Protein AF-A0A8J2S2R1-F1 (afdb_monomer_lite)

Structure (mmCIF, N/CA/C/O backbone):
data_AF-A0A8J2S2R1-F1
#
_entry.id   AF-A0A8J2S2R1-F1
#
loop_
_atom_site.group_PDB
_atom_site.id
_atom_site.type_symbol
_atom_site.label_atom_id
_atom_site.label_alt_id
_atom_site.label_comp_id
_atom_site.label_asym_id
_atom_site.label_entity_id
_atom_site.label_seq_id
_atom_site.pdbx_PDB_ins_code
_atom_site.Cartn_x
_atom_site.Cartn_y
_atom_site.Cartn_z
_atom_site.occupancy
_atom_site.B_iso_or_equiv
_atom_site.auth_seq_id
_atom_site.auth_comp_id
_atom_site.auth_asym_id
_atom_site.auth_atom_id
_atom_site.pdbx_PDB_model_num
ATOM 1 N N . MET A 1 1 ? 29.108 36.110 -24.920 1.00 48.09 1 MET A N 1
ATOM 2 C CA . MET A 1 1 ? 28.141 35.155 -25.509 1.00 48.09 1 MET A CA 1
ATOM 3 C C . MET A 1 1 ? 28.776 33.773 -25.463 1.00 48.09 1 MET A C 1
ATOM 5 O O . MET A 1 1 ? 29.664 33.495 -26.260 1.00 48.09 1 MET A O 1
ATOM 9 N N . ALA A 1 2 ? 28.444 32.964 -24.455 1.00 47.41 2 ALA A N 1
ATOM 10 C CA . ALA A 1 2 ? 29.026 31.633 -24.304 1.00 47.41 2 ALA A CA 1
ATOM 11 C C . ALA A 1 2 ? 28.501 30.730 -25.430 1.00 47.41 2 ALA A C 1
ATOM 13 O O . ALA A 1 2 ? 27.293 30.541 -25.559 1.00 47.41 2 ALA A O 1
ATOM 14 N N . LYS A 1 3 ? 29.399 30.223 -26.283 1.00 55.22 3 LYS A N 1
ATOM 15 C CA . LYS A 1 3 ? 29.052 29.244 -27.316 1.00 55.22 3 LYS A CA 1
ATOM 16 C C . LYS A 1 3 ? 28.725 27.942 -26.601 1.00 55.22 3 LYS A C 1
ATOM 18 O O . LYS A 1 3 ? 29.626 27.239 -26.158 1.00 55.22 3 LYS A O 1
ATOM 23 N N . MET A 1 4 ? 27.436 27.665 -26.454 1.00 54.06 4 MET A N 1
ATOM 24 C CA . MET A 1 4 ? 26.944 26.373 -26.002 1.00 54.06 4 MET A CA 1
ATOM 25 C C . MET A 1 4 ? 27.275 25.368 -27.105 1.00 54.06 4 MET A C 1
ATOM 27 O O . MET A 1 4 ? 26.576 25.262 -28.110 1.00 54.06 4 MET A O 1
ATOM 31 N N . THR A 1 5 ? 28.448 24.752 -26.998 1.00 58.25 5 THR A N 1
ATOM 32 C CA . THR A 1 5 ? 28.948 23.816 -27.996 1.00 58.25 5 THR A CA 1
ATOM 33 C C . THR A 1 5 ? 28.090 22.556 -27.954 1.00 58.25 5 THR A C 1
ATOM 35 O O . THR A 1 5 ? 27.632 22.131 -26.897 1.00 58.25 5 THR A O 1
ATOM 38 N N . SER A 1 6 ? 27.852 21.960 -29.123 1.00 63.53 6 SER A N 1
ATOM 39 C CA . SER A 1 6 ? 27.015 20.763 -29.313 1.00 63.53 6 SER A CA 1
ATOM 40 C C . SER A 1 6 ? 27.346 19.624 -28.325 1.00 63.53 6 SER A C 1
ATOM 42 O O . SER A 1 6 ? 26.462 18.913 -27.858 1.00 63.53 6 SER A O 1
ATOM 44 N N . VAL A 1 7 ? 28.608 19.533 -27.892 1.00 64.38 7 VAL A N 1
ATOM 45 C CA . VAL A 1 7 ? 29.092 18.605 -26.856 1.00 64.38 7 VAL A CA 1
ATOM 46 C C . VAL A 1 7 ? 28.368 18.786 -25.513 1.00 64.38 7 VAL A C 1
ATOM 48 O O . VAL A 1 7 ? 27.998 17.799 -24.883 1.00 64.38 7 VAL A O 1
ATOM 51 N N . SER A 1 8 ? 28.101 20.024 -25.087 1.00 72.12 8 SER A N 1
ATOM 52 C CA . SER A 1 8 ? 27.349 20.304 -23.858 1.00 72.12 8 SER A CA 1
ATOM 53 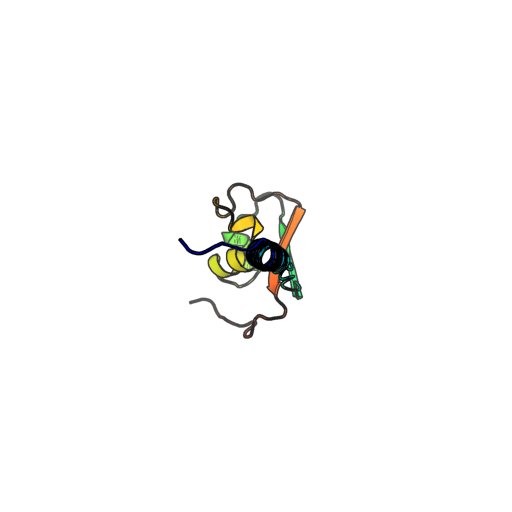C C . SER A 1 8 ? 25.899 19.823 -23.954 1.00 72.12 8 SER A C 1
ATOM 55 O O . SER A 1 8 ? 25.370 19.311 -22.974 1.00 72.12 8 SER A O 1
ATOM 57 N N . LEU A 1 9 ? 25.274 19.914 -25.132 1.00 64.75 9 LEU A N 1
ATOM 58 C CA . LEU A 1 9 ? 23.917 19.406 -25.366 1.00 64.75 9 LEU A CA 1
ATOM 59 C C . LEU A 1 9 ? 23.866 17.877 -25.301 1.00 64.75 9 LEU A C 1
ATOM 61 O O . LEU A 1 9 ? 22.976 17.339 -24.654 1.00 64.75 9 LEU A O 1
ATOM 65 N N . PHE A 1 10 ? 24.838 17.170 -25.883 1.00 77.50 10 PHE A N 1
ATOM 66 C CA . PHE A 1 10 ? 24.897 15.706 -25.788 1.00 77.50 10 PHE A CA 1
ATOM 67 C C . PHE A 1 10 ? 25.113 15.212 -24.356 1.00 77.50 10 PHE A C 1
ATOM 69 O O . PHE A 1 10 ? 24.487 14.232 -23.956 1.00 77.50 10 PHE A O 1
ATOM 76 N N . LEU A 1 11 ? 25.946 15.897 -23.565 1.00 73.94 11 LEU A N 1
ATOM 77 C CA . LEU A 1 11 ? 26.151 15.561 -22.153 1.00 73.94 11 LEU A CA 1
ATOM 78 C C . LEU A 1 11 ? 24.886 15.815 -21.324 1.00 73.94 11 LEU A C 1
ATOM 80 O O . LEU A 1 11 ? 24.500 14.963 -20.531 1.00 73.94 11 LEU A O 1
ATOM 84 N N . ILE A 1 12 ? 24.197 16.936 -21.549 1.00 81.31 12 ILE A N 1
ATOM 85 C CA . ILE A 1 12 ? 22.943 17.269 -20.856 1.00 81.31 12 ILE A CA 1
ATOM 86 C C . ILE A 1 12 ? 21.823 16.296 -21.242 1.00 81.31 12 ILE A C 1
ATOM 88 O O . ILE A 1 12 ? 21.131 15.794 -20.362 1.00 81.31 12 ILE A O 1
ATOM 92 N N . VAL A 1 13 ? 21.670 15.976 -22.531 1.00 76.75 13 VAL A N 1
ATOM 93 C CA . VAL A 1 13 ? 20.681 14.998 -23.016 1.00 76.75 13 VAL A CA 1
ATOM 94 C C . VAL A 1 13 ? 20.979 13.608 -22.457 1.00 76.75 13 VAL A C 1
ATOM 96 O O . VAL A 1 13 ? 20.066 12.935 -21.993 1.00 76.75 13 VAL A O 1
ATOM 99 N N . SER A 1 14 ? 22.250 13.203 -22.408 1.00 78.75 14 SER A N 1
ATOM 100 C CA . SER A 1 14 ? 22.650 11.927 -21.804 1.00 78.75 14 SER A CA 1
ATOM 101 C C . SER A 1 14 ? 22.353 11.887 -20.304 1.00 78.75 14 SER A C 1
ATOM 103 O O . SER A 1 14 ? 21.835 10.888 -19.823 1.00 78.75 14 SER A O 1
ATOM 105 N N . LEU A 1 15 ? 22.593 12.973 -19.562 1.00 71.00 15 LEU A N 1
ATOM 106 C CA . LEU A 1 15 ? 22.244 13.076 -18.139 1.00 71.00 15 LEU A CA 1
ATOM 107 C C . LEU A 1 15 ? 20.730 13.023 -17.908 1.00 71.00 15 LEU A C 1
ATOM 109 O O . LEU A 1 15 ? 20.275 12.347 -16.991 1.00 71.00 15 LEU A O 1
ATOM 113 N N . PHE A 1 16 ? 19.945 13.684 -18.758 1.00 73.06 16 PHE A N 1
ATOM 114 C C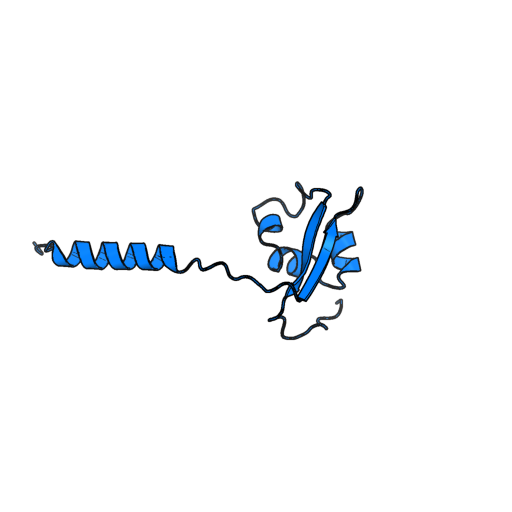A . PHE A 1 16 ? 18.486 13.657 -18.680 1.00 73.06 16 PHE A CA 1
ATOM 115 C C . PHE A 1 16 ? 17.934 12.260 -18.986 1.00 73.06 16 PHE A C 1
ATOM 117 O O . PHE A 1 16 ? 17.067 11.766 -18.271 1.00 73.06 16 PHE A O 1
ATOM 124 N N . VAL A 1 17 ? 18.471 11.580 -20.002 1.00 72.19 17 VAL A N 1
ATOM 125 C CA . VAL A 1 17 ? 18.120 10.187 -20.317 1.00 72.19 17 VAL A CA 1
ATOM 126 C C . VAL A 1 17 ? 18.516 9.261 -19.163 1.00 72.19 17 VAL A C 1
ATOM 128 O O . VAL A 1 17 ? 17.714 8.423 -18.766 1.00 72.19 17 VAL A O 1
ATOM 131 N N . LEU A 1 18 ? 19.683 9.458 -18.544 1.00 64.94 18 LEU A N 1
ATOM 132 C CA . LEU A 1 18 ? 20.112 8.687 -17.370 1.00 64.94 18 LEU A CA 1
ATOM 133 C C . LEU A 1 18 ? 19.192 8.898 -16.155 1.00 64.94 18 LEU A C 1
ATOM 135 O O . LEU A 1 18 ? 18.904 7.931 -15.458 1.00 64.94 18 LEU A O 1
ATOM 139 N N . MET A 1 19 ? 18.667 10.111 -15.941 1.00 65.88 19 MET A N 1
ATOM 140 C CA . MET A 1 19 ? 17.672 10.386 -14.890 1.00 65.88 19 MET A CA 1
ATOM 141 C C . MET A 1 19 ? 16.323 9.690 -15.143 1.00 65.88 19 MET A C 1
ATOM 143 O O . MET A 1 19 ? 15.649 9.320 -14.188 1.00 65.88 19 MET A O 1
ATOM 147 N N . ASN A 1 20 ? 15.942 9.462 -16.406 1.00 59.03 20 ASN A N 1
ATOM 148 C CA . ASN A 1 20 ? 14.743 8.688 -16.765 1.00 59.03 20 ASN A CA 1
ATOM 149 C C . ASN A 1 20 ? 14.959 7.165 -16.646 1.00 59.03 20 ASN A C 1
ATOM 151 O O . ASN A 1 20 ? 13.999 6.413 -16.509 1.00 59.03 20 ASN A O 1
ATOM 155 N N . PHE A 1 21 ? 16.209 6.694 -16.700 1.00 61.47 21 PHE A N 1
ATOM 156 C CA . PHE A 1 21 ? 16.549 5.271 -16.578 1.00 61.47 21 PHE A CA 1
ATOM 157 C C . PHE A 1 21 ? 16.711 4.797 -15.126 1.00 61.47 21 PHE A C 1
ATOM 159 O O . PHE A 1 21 ? 16.760 3.589 -14.889 1.00 61.47 21 PHE A O 1
ATOM 166 N N . THR A 1 22 ? 16.779 5.707 -14.146 1.00 56.81 22 THR A N 1
ATOM 167 C CA . THR A 1 22 ? 16.868 5.348 -12.720 1.00 56.81 22 THR A CA 1
ATOM 168 C C . THR A 1 22 ? 15.527 5.101 -12.040 1.00 56.81 22 THR A C 1
ATOM 170 O O . THR A 1 22 ? 15.528 4.754 -10.862 1.00 56.81 22 THR A O 1
ATOM 173 N N . ASP A 1 23 ? 14.399 5.156 -12.751 1.00 56.44 23 ASP A N 1
ATOM 174 C CA . ASP A 1 23 ? 13.157 4.538 -12.269 1.00 56.44 23 ASP A CA 1
ATOM 175 C C . ASP A 1 23 ? 13.190 3.025 -12.525 1.00 56.44 23 ASP A C 1
ATOM 177 O O . ASP A 1 23 ? 12.314 2.410 -13.138 1.00 56.44 23 ASP A O 1
ATOM 181 N N . LEU A 1 24 ? 14.254 2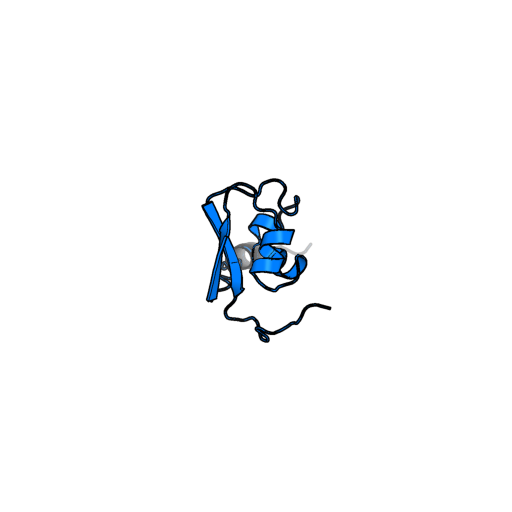.397 -12.018 1.00 52.31 24 LEU A N 1
ATOM 182 C CA . LEU A 1 24 ? 14.288 0.969 -11.796 1.00 52.31 24 LEU A CA 1
ATOM 183 C C . LEU A 1 24 ? 13.274 0.715 -10.702 1.00 52.31 24 LEU A C 1
ATOM 185 O O . LEU A 1 24 ? 13.558 0.941 -9.527 1.00 52.31 24 LEU A O 1
ATOM 189 N N . ALA A 1 25 ? 12.085 0.295 -11.133 1.00 55.69 25 ALA A N 1
ATOM 190 C CA . ALA A 1 25 ? 11.070 -0.362 -10.339 1.00 55.69 25 ALA A CA 1
ATOM 191 C C . ALA A 1 25 ? 11.702 -0.922 -9.068 1.00 55.69 25 ALA A C 1
ATOM 193 O O . ALA A 1 25 ? 12.353 -1.972 -9.088 1.00 55.69 25 ALA A O 1
ATOM 194 N N . TYR A 1 26 ? 11.538 -0.193 -7.963 1.00 58.56 26 TYR A N 1
ATOM 195 C CA . TYR A 1 26 ? 11.833 -0.740 -6.663 1.00 58.56 26 TYR A CA 1
ATOM 196 C C . TYR A 1 26 ? 10.785 -1.840 -6.501 1.00 58.56 26 TYR A C 1
ATOM 198 O O . TYR A 1 26 ? 9.677 -1.622 -6.008 1.00 58.56 26 TYR A O 1
ATOM 206 N N . SER A 1 27 ? 11.116 -3.045 -6.967 1.00 54.09 27 SER A N 1
ATOM 207 C CA . SER A 1 27 ? 10.384 -4.248 -6.641 1.00 54.09 27 SER A CA 1
ATOM 208 C C . SER A 1 27 ? 10.657 -4.453 -5.159 1.00 54.09 27 SER A C 1
ATOM 210 O O . SER A 1 27 ? 11.653 -5.062 -4.758 1.00 54.09 27 SER A O 1
ATOM 212 N N . GLN A 1 28 ? 9.812 -3.856 -4.322 1.00 65.19 28 GLN A N 1
ATOM 213 C CA . GLN A 1 28 ? 9.716 -4.197 -2.916 1.00 65.19 28 GLN A CA 1
ATOM 214 C C . GLN A 1 28 ? 9.275 -5.652 -2.944 1.00 65.19 28 GLN A C 1
ATOM 216 O O . GLN A 1 28 ? 8.085 -5.925 -3.081 1.00 65.19 28 GLN A O 1
ATOM 221 N N . ARG A 1 29 ? 10.235 -6.590 -2.965 1.00 76.56 29 ARG A N 1
ATOM 222 C CA . ARG A 1 29 ? 9.931 -8.012 -3.106 1.00 76.56 29 ARG A CA 1
ATOM 223 C C . ARG A 1 29 ? 8.927 -8.349 -2.030 1.00 76.56 29 ARG A C 1
ATOM 225 O O . ARG A 1 29 ? 9.224 -8.219 -0.841 1.00 76.56 29 ARG A O 1
ATOM 232 N N . CYS A 1 30 ? 7.716 -8.674 -2.460 1.00 87.44 30 CYS A N 1
ATOM 233 C CA . CYS A 1 30 ? 6.646 -8.860 -1.519 1.00 87.44 30 CYS A CA 1
ATOM 234 C C . CYS A 1 30 ? 6.864 -10.189 -0.812 1.00 87.44 30 CYS A C 1
ATOM 236 O O . CYS A 1 30 ? 6.698 -11.249 -1.408 1.00 87.44 30 CYS A O 1
ATOM 238 N N . ARG A 1 31 ? 7.275 -10.127 0.453 1.00 87.44 31 ARG A N 1
ATOM 239 C CA . ARG A 1 31 ? 7.511 -11.309 1.282 1.00 87.44 31 ARG A CA 1
ATOM 240 C C . ARG A 1 31 ? 6.193 -11.966 1.668 1.00 87.44 31 ARG A C 1
ATOM 242 O O . ARG A 1 31 ? 6.112 -13.185 1.747 1.00 87.44 31 ARG A O 1
ATOM 249 N N . ARG A 1 32 ? 5.167 -11.153 1.926 1.00 89.94 32 ARG A N 1
ATOM 250 C CA . ARG A 1 32 ? 3.812 -11.616 2.230 1.00 89.94 32 ARG A CA 1
ATOM 251 C C . ARG A 1 32 ? 2.793 -10.647 1.662 1.00 89.94 32 ARG A C 1
ATOM 253 O O . ARG A 1 32 ? 2.850 -9.459 1.979 1.00 89.94 32 ARG A O 1
ATOM 260 N N . GLY A 1 33 ? 1.848 -11.166 0.890 1.00 91.69 33 GLY A N 1
ATOM 261 C CA . GLY A 1 33 ? 0.738 -10.394 0.350 1.00 91.69 33 GLY A CA 1
ATOM 262 C C . GLY A 1 33 ? -0.629 -10.944 0.733 1.00 91.69 33 GLY A C 1
ATOM 263 O O . GLY A 1 33 ? -0.747 -11.907 1.494 1.00 91.69 33 GLY A O 1
ATOM 264 N N . TYR A 1 34 ? -1.653 -10.278 0.218 1.00 93.88 34 TYR A N 1
ATOM 265 C CA . TYR A 1 34 ? -3.063 -10.544 0.447 1.00 93.88 34 TYR A CA 1
ATOM 266 C C . TYR A 1 34 ? -3.842 -10.293 -0.848 1.00 93.88 34 TYR A C 1
ATOM 268 O O . TYR A 1 34 ? -3.682 -9.240 -1.466 1.00 93.88 34 TYR A O 1
ATOM 276 N N . TYR A 1 35 ? -4.684 -11.248 -1.244 1.00 94.88 35 TYR A N 1
ATOM 277 C CA . TYR A 1 35 ? -5.617 -11.063 -2.354 1.00 94.88 35 TYR A CA 1
ATOM 278 C C . TYR A 1 35 ? -6.878 -10.360 -1.869 1.00 94.88 35 TYR A C 1
ATOM 280 O O . TYR A 1 35 ? -7.512 -10.814 -0.918 1.00 94.88 35 TYR A O 1
ATOM 288 N N . VAL A 1 36 ? -7.246 -9.276 -2.544 1.00 94.31 36 VAL A N 1
ATOM 289 C CA . VAL A 1 36 ? -8.478 -8.533 -2.269 1.00 94.31 36 VAL A CA 1
ATOM 290 C C . VAL A 1 36 ? -9.691 -9.402 -2.598 1.00 94.31 36 VAL A C 1
ATOM 292 O O . VAL A 1 36 ? -9.842 -9.857 -3.733 1.00 94.31 36 VAL A O 1
ATOM 295 N N . ASN A 1 37 ? -10.578 -9.585 -1.625 1.00 95.44 37 ASN A N 1
ATOM 296 C CA . ASN A 1 37 ? -11.845 -10.295 -1.768 1.00 95.44 37 ASN A CA 1
ATOM 297 C C . ASN A 1 37 ? -13.018 -9.312 -1.902 1.00 95.44 37 ASN A C 1
ATOM 299 O O . ASN A 1 37 ? -12.899 -8.138 -1.532 1.00 95.44 37 ASN A O 1
ATOM 303 N N . PRO A 1 38 ? -14.178 -9.771 -2.406 1.00 94.62 38 PRO A N 1
ATOM 304 C CA . PRO A 1 38 ? -15.395 -8.969 -2.389 1.00 94.62 38 PRO A CA 1
ATOM 305 C C . PRO A 1 38 ? -15.717 -8.463 -0.976 1.00 94.62 38 PRO A C 1
ATOM 307 O O . PRO A 1 38 ? -15.710 -9.232 -0.017 1.00 94.62 38 PRO A O 1
ATOM 310 N N . GLY A 1 39 ? -15.995 -7.163 -0.855 1.00 91.75 39 GLY A N 1
ATOM 311 C CA . GLY A 1 39 ? -16.317 -6.514 0.420 1.00 91.75 39 GLY A CA 1
ATOM 312 C C . GLY A 1 39 ? -15.112 -6.094 1.268 1.00 91.75 39 GLY A C 1
ATOM 313 O O . GLY A 1 39 ? -15.304 -5.483 2.319 1.00 91.75 39 GLY A O 1
ATOM 314 N N . ASP A 1 40 ? -13.877 -6.365 0.834 1.00 93.81 40 ASP A N 1
ATOM 315 C CA . ASP A 1 40 ? -12.703 -5.861 1.539 1.00 93.81 40 ASP A CA 1
ATOM 316 C C . ASP A 1 40 ? -12.587 -4.333 1.448 1.00 93.81 40 ASP A C 1
ATOM 318 O O . ASP A 1 40 ? -12.871 -3.703 0.430 1.00 93.81 40 ASP A O 1
ATOM 322 N N . THR A 1 41 ? -12.086 -3.740 2.528 1.00 92.12 41 THR A N 1
ATOM 323 C CA . THR A 1 41 ? -11.656 -2.341 2.574 1.00 92.12 41 THR A CA 1
ATOM 324 C C . THR A 1 41 ? -10.167 -2.298 2.871 1.00 92.12 41 THR A C 1
ATOM 326 O O . THR A 1 41 ? -9.630 -3.197 3.517 1.00 92.12 41 THR A O 1
ATOM 329 N N . CYS A 1 42 ? -9.469 -1.237 2.471 1.00 90.88 42 CYS A N 1
ATOM 330 C CA . CYS A 1 42 ? -8.043 -1.143 2.786 1.00 90.88 42 CYS A CA 1
ATOM 331 C C . CYS A 1 42 ? -7.740 -1.070 4.275 1.00 90.88 42 CYS A C 1
ATOM 333 O O . CYS A 1 42 ? -6.698 -1.561 4.692 1.00 90.88 42 CYS A O 1
ATOM 335 N N . TRP A 1 43 ? -8.645 -0.515 5.082 1.00 91.69 43 TRP A N 1
ATOM 336 C CA . TRP A 1 43 ? -8.497 -0.561 6.531 1.00 91.69 43 TRP A CA 1
ATOM 337 C C . TRP A 1 43 ? -8.594 -2.001 7.052 1.00 91.69 43 TRP A C 1
ATOM 339 O O . TRP A 1 43 ? -7.701 -2.452 7.765 1.00 91.69 43 TRP A O 1
ATOM 349 N N . GLY A 1 44 ? -9.598 -2.765 6.607 1.00 94.12 44 GLY A N 1
ATOM 350 C CA . GLY A 1 44 ? -9.726 -4.181 6.964 1.00 94.12 44 GLY A CA 1
ATOM 351 C C . GLY A 1 44 ? -8.539 -5.022 6.483 1.00 94.12 44 GLY A C 1
ATOM 352 O O . GLY A 1 44 ? -8.032 -5.866 7.219 1.00 94.12 44 GLY A O 1
ATOM 353 N N . ILE A 1 45 ? -8.030 -4.758 5.277 1.00 94.38 45 ILE A N 1
ATOM 354 C CA . ILE A 1 45 ? -6.825 -5.415 4.755 1.00 94.38 45 ILE A CA 1
ATOM 355 C C . ILE A 1 45 ? -5.597 -5.031 5.582 1.00 94.38 45 ILE A C 1
ATOM 357 O O . ILE A 1 45 ? -4.824 -5.915 5.935 1.00 94.38 45 ILE A O 1
ATOM 361 N N . ALA A 1 46 ? -5.415 -3.756 5.933 1.00 92.62 46 ALA A N 1
ATOM 362 C CA . ALA A 1 46 ? -4.297 -3.308 6.764 1.00 92.62 46 ALA A CA 1
ATOM 363 C C . ALA A 1 46 ? -4.292 -4.026 8.123 1.00 92.62 46 ALA A C 1
ATOM 365 O O . ALA A 1 46 ? -3.251 -4.527 8.551 1.00 92.62 46 ALA A O 1
ATOM 366 N N . GLN A 1 47 ? -5.467 -4.205 8.737 1.00 94.19 47 GLN A N 1
ATOM 367 C CA . GLN A 1 47 ? -5.622 -4.999 9.958 1.00 94.19 47 GLN A CA 1
ATOM 368 C C . GLN A 1 47 ? -5.274 -6.478 9.760 1.00 94.19 47 GLN A C 1
ATOM 370 O O . GLN A 1 47 ? -4.494 -7.030 10.537 1.00 94.19 47 GLN A O 1
ATOM 375 N N . LYS A 1 48 ? -5.774 -7.124 8.696 1.00 93.88 48 LYS A N 1
ATOM 376 C CA . LYS A 1 48 ? -5.406 -8.512 8.339 1.00 93.88 48 LYS A CA 1
ATOM 377 C C . LYS A 1 48 ? -3.902 -8.645 8.072 1.00 93.88 48 LYS A C 1
ATOM 379 O O . LYS A 1 48 ? -3.273 -9.645 8.420 1.00 93.88 48 LYS A O 1
ATOM 384 N N . CYS A 1 49 ? -3.305 -7.619 7.477 1.00 92.19 49 CYS A N 1
ATOM 385 C CA . CYS A 1 49 ? -1.875 -7.501 7.247 1.00 92.19 49 CYS A CA 1
ATOM 386 C C . CYS A 1 49 ? -1.088 -7.145 8.519 1.00 92.19 49 CYS A C 1
ATOM 388 O O . CYS A 1 49 ? 0.128 -7.318 8.488 1.00 92.19 49 CYS A O 1
ATOM 390 N N . ARG A 1 50 ? -1.735 -6.722 9.614 1.00 92.38 50 ARG A N 1
ATOM 391 C CA . ARG A 1 50 ? -1.114 -6.222 10.855 1.00 92.38 50 ARG A CA 1
ATOM 392 C C . ARG A 1 50 ? -0.117 -5.084 10.614 1.00 92.38 50 ARG A C 1
ATOM 394 O O . ARG A 1 50 ? 0.994 -5.114 11.127 1.00 92.38 50 ARG A O 1
ATOM 401 N N . ILE A 1 51 ? -0.504 -4.119 9.788 1.00 88.56 51 ILE A N 1
ATOM 402 C CA . ILE A 1 51 ? 0.287 -2.923 9.473 1.00 88.56 51 ILE A CA 1
ATOM 403 C C . ILE A 1 51 ? -0.609 -1.687 9.521 1.00 88.56 51 ILE A C 1
ATOM 405 O O . ILE A 1 51 ? -1.832 -1.800 9.410 1.00 88.56 51 ILE A O 1
ATOM 409 N N . SER A 1 52 ? -0.013 -0.500 9.627 1.00 89.56 52 SER A N 1
ATOM 410 C CA . SER A 1 52 ? -0.774 0.741 9.480 1.00 89.56 52 SER A CA 1
ATOM 411 C C . SER A 1 52 ? -1.324 0.885 8.054 1.00 89.56 52 SER A C 1
ATOM 413 O O . SER A 1 52 ? -0.751 0.385 7.078 1.00 89.56 52 SER A O 1
ATOM 415 N N . LEU A 1 53 ? -2.426 1.623 7.907 1.00 87.38 53 LEU A N 1
ATOM 416 C CA . LEU A 1 53 ? -2.990 1.941 6.592 1.00 87.38 53 LEU A CA 1
ATOM 417 C C . LEU A 1 53 ? -1.984 2.701 5.710 1.00 87.38 53 LEU A C 1
ATOM 419 O O . LEU A 1 53 ? -1.915 2.484 4.501 1.00 87.38 53 LEU A O 1
ATOM 423 N N . GLN A 1 54 ? -1.160 3.548 6.326 1.00 86.25 54 GLN A N 1
ATOM 424 C CA . GLN A 1 54 ? -0.116 4.299 5.640 1.00 86.25 54 GLN A CA 1
ATOM 425 C C . GLN A 1 54 ? 1.008 3.387 5.135 1.00 86.25 54 GLN A C 1
ATOM 427 O O . GLN A 1 54 ? 1.458 3.545 4.001 1.00 86.25 54 GLN A O 1
ATOM 432 N N . THR A 1 55 ? 1.393 2.379 5.919 1.00 87.12 55 THR A N 1
ATOM 433 C CA . THR A 1 55 ? 2.337 1.333 5.503 1.00 87.12 55 THR A CA 1
ATOM 434 C C . THR A 1 55 ? 1.771 0.515 4.344 1.00 87.12 55 THR A C 1
ATOM 436 O O . THR A 1 55 ? 2.489 0.242 3.383 1.00 87.12 55 THR A O 1
ATOM 439 N N . LEU A 1 56 ? 0.477 0.169 4.377 1.00 88.56 56 LEU A N 1
ATOM 440 C CA . LEU A 1 56 ? -0.175 -0.525 3.263 1.00 88.56 56 LEU A CA 1
ATOM 441 C C . LEU A 1 56 ? -0.113 0.310 1.973 1.00 88.56 56 LEU A C 1
ATOM 443 O O . LEU A 1 56 ? 0.187 -0.238 0.915 1.00 88.56 56 LEU A O 1
ATOM 447 N N . TYR A 1 57 ? -0.340 1.625 2.043 1.00 87.38 57 TYR A N 1
ATOM 448 C CA . TYR A 1 57 ? -0.207 2.517 0.882 1.00 87.38 57 TYR A CA 1
ATOM 449 C C . TYR A 1 57 ? 1.232 2.631 0.394 1.00 87.38 57 TYR A C 1
ATOM 451 O O . TYR A 1 57 ? 1.477 2.576 -0.806 1.00 87.38 57 TYR A O 1
ATOM 459 N N . PHE A 1 58 ? 2.186 2.736 1.316 1.00 85.50 58 PHE A N 1
ATOM 460 C CA . PHE A 1 58 ? 3.603 2.804 0.984 1.00 85.50 58 PHE A CA 1
ATOM 461 C C . PHE A 1 58 ? 4.092 1.533 0.276 1.00 85.50 58 PHE A C 1
ATOM 463 O O . PHE A 1 58 ? 4.804 1.606 -0.722 1.00 85.50 58 PHE A O 1
ATOM 470 N N . HIS A 1 59 ? 3.668 0.357 0.745 1.00 86.81 59 HIS A N 1
ATOM 471 C CA . HIS A 1 59 ? 4.003 -0.920 0.111 1.00 86.81 59 HIS A CA 1
ATOM 472 C C . HIS A 1 59 ? 3.364 -1.096 -1.270 1.00 86.81 59 HIS A C 1
ATOM 474 O O . HIS A 1 59 ? 3.865 -1.876 -2.077 1.00 86.81 59 HIS A O 1
ATOM 480 N N . ASN A 1 60 ? 2.259 -0.403 -1.538 1.00 86.31 60 ASN A N 1
ATOM 481 C CA . ASN A 1 60 ? 1.446 -0.595 -2.727 1.00 86.31 60 ASN A CA 1
ATOM 482 C C . ASN A 1 60 ? 1.231 0.750 -3.418 1.00 86.31 60 ASN A C 1
ATOM 484 O O . ASN A 1 60 ? 0.187 1.377 -3.250 1.00 86.31 60 ASN A O 1
ATOM 488 N N . GLY A 1 61 ? 2.198 1.174 -4.238 1.00 81.44 61 GLY A N 1
ATOM 489 C CA . GLY A 1 61 ? 2.138 2.448 -4.970 1.00 81.44 61 GLY A CA 1
ATOM 490 C C . GLY A 1 61 ? 0.868 2.625 -5.817 1.00 81.44 61 GLY A C 1
ATOM 491 O O . GLY A 1 61 ? 0.365 3.737 -5.956 1.00 81.44 61 GLY A O 1
ATOM 492 N N . ILE A 1 62 ? 0.264 1.521 -6.275 1.00 76.75 62 ILE A N 1
ATOM 493 C CA . ILE A 1 62 ? -1.046 1.516 -6.952 1.00 76.75 62 ILE A CA 1
ATOM 494 C C . ILE A 1 62 ? -2.180 2.108 -6.092 1.00 76.75 62 ILE A C 1
ATOM 496 O O . ILE A 1 62 ? -3.155 2.627 -6.629 1.00 76.75 62 ILE A O 1
ATOM 500 N N . LEU A 1 63 ? -2.054 2.063 -4.761 1.00 78.88 63 LEU A N 1
ATOM 501 C CA . LEU A 1 63 ? -2.982 2.672 -3.803 1.00 78.88 63 LEU A CA 1
ATOM 502 C C . LEU A 1 63 ? -2.615 4.132 -3.487 1.00 78.88 63 LEU A C 1
ATOM 504 O O . LEU A 1 63 ? -3.489 4.908 -3.088 1.00 78.88 63 LEU A O 1
ATOM 508 N N . ALA A 1 64 ? -1.340 4.501 -3.661 1.00 66.62 64 ALA A N 1
ATOM 509 C CA . ALA A 1 64 ? -0.785 5.816 -3.343 1.00 66.62 64 ALA A CA 1
ATOM 510 C C . ALA A 1 64 ? -1.095 6.888 -4.403 1.00 66.62 64 ALA A C 1
ATOM 512 O O . ALA A 1 64 ? -1.140 8.068 -4.057 1.00 66.62 64 ALA A O 1
ATOM 513 N N . ASN A 1 65 ? -1.387 6.497 -5.652 1.00 59.34 65 ASN A N 1
ATOM 514 C CA . ASN A 1 65 ? -1.681 7.396 -6.782 1.00 59.34 65 ASN A CA 1
ATOM 515 C C . ASN A 1 65 ? -3.065 8.087 -6.704 1.00 59.34 65 ASN A C 1
ATOM 517 O O . ASN A 1 65 ? -3.850 8.081 -7.649 1.00 59.34 65 ASN A O 1
ATOM 521 N N . GLY A 1 66 ? -3.365 8.717 -5.566 1.00 53.16 66 GLY A N 1
ATOM 522 C CA . GLY A 1 66 ? -4.315 9.830 -5.482 1.00 53.16 66 GLY A CA 1
ATOM 523 C C . GLY A 1 66 ? -5.691 9.524 -4.899 1.00 53.16 66 GLY A C 1
ATOM 524 O O . GLY A 1 66 ? -6.454 10.455 -4.675 1.00 53.16 66 GLY A O 1
ATOM 525 N N . ASN A 1 67 ? -6.024 8.264 -4.601 1.00 60.53 67 ASN A N 1
ATOM 526 C CA . ASN A 1 67 ? -7.385 7.925 -4.165 1.00 60.53 67 ASN A CA 1
ATOM 527 C C . ASN A 1 67 ? -7.492 6.958 -2.975 1.00 60.53 67 ASN A C 1
ATOM 529 O O . ASN A 1 67 ? -8.611 6.626 -2.601 1.00 60.53 67 ASN A O 1
ATOM 533 N N . ARG A 1 68 ? -6.384 6.525 -2.344 1.00 67.06 68 ARG A N 1
ATOM 534 C CA . ARG A 1 68 ? -6.403 5.792 -1.054 1.00 67.06 68 ARG A CA 1
ATOM 535 C C . ARG A 1 68 ? -7.495 4.706 -1.000 1.00 67.06 68 ARG A C 1
ATOM 537 O O . ARG A 1 68 ? -8.381 4.739 -0.153 1.00 67.06 68 ARG A O 1
ATOM 544 N N . CYS A 1 69 ? -7.444 3.774 -1.955 1.00 74.69 69 CYS A N 1
ATOM 545 C CA . CYS A 1 69 ? -8.365 2.632 -2.089 1.00 74.69 69 CYS A CA 1
ATOM 546 C C . CYS A 1 69 ? -9.769 2.870 -2.643 1.00 74.69 69 CYS A C 1
ATOM 548 O O . CYS A 1 69 ? -10.575 1.945 -2.654 1.00 74.69 69 CYS A O 1
ATOM 550 N N . ARG A 1 70 ? -10.050 4.044 -3.211 1.00 77.69 70 ARG A N 1
ATOM 551 C CA . ARG A 1 70 ? -11.294 4.281 -3.968 1.00 77.69 70 ARG A CA 1
ATOM 552 C C . ARG A 1 70 ? -11.486 3.335 -5.160 1.00 77.69 70 ARG A C 1
ATOM 554 O O . ARG A 1 70 ? -12.614 3.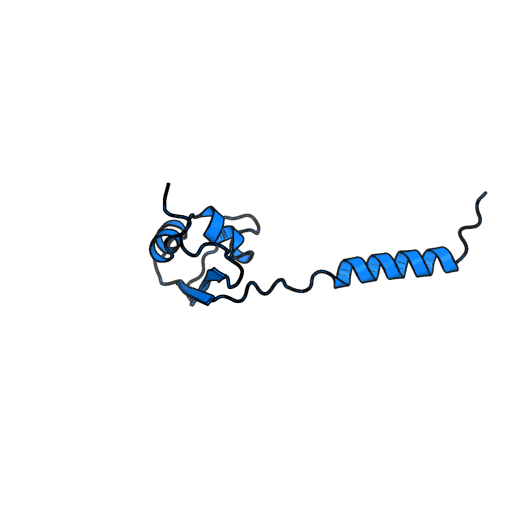042 -5.521 1.00 77.69 70 ARG A O 1
ATOM 561 N N . ASN A 1 71 ? -10.382 2.851 -5.728 1.00 76.94 71 ASN A N 1
ATOM 562 C CA . ASN A 1 71 ? -10.362 1.913 -6.850 1.00 76.94 71 ASN A CA 1
ATOM 563 C C . ASN A 1 71 ? -9.826 0.541 -6.4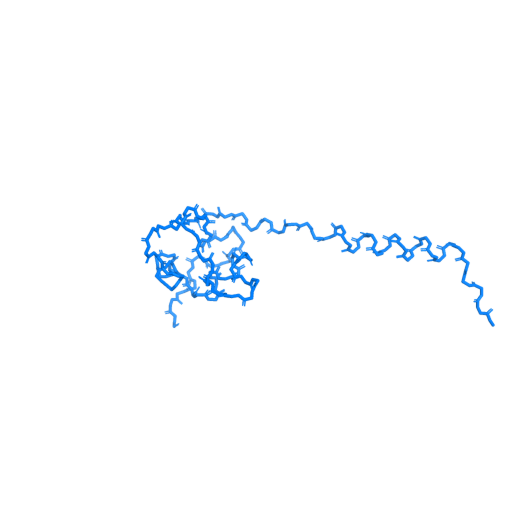25 1.00 76.94 71 ASN A C 1
ATOM 565 O O . ASN A 1 71 ? -9.130 -0.106 -7.200 1.00 76.94 71 ASN A O 1
ATOM 569 N N . LEU A 1 72 ? -10.062 0.123 -5.179 1.00 87.75 72 LEU A N 1
ATOM 570 C CA . LEU A 1 72 ? -9.670 -1.209 -4.734 1.00 87.75 72 LEU A CA 1
ATOM 571 C C . LEU A 1 72 ? -10.444 -2.259 -5.546 1.00 87.75 72 LEU A C 1
ATOM 573 O O . LEU A 1 72 ? -11.670 -2.307 -5.481 1.00 87.75 72 LEU A O 1
ATOM 577 N N . GLN A 1 73 ? -9.735 -3.082 -6.317 1.00 88.19 73 GLN A N 1
ATOM 578 C CA . GLN A 1 73 ? -10.354 -4.109 -7.155 1.00 88.19 73 GLN A CA 1
ATOM 579 C C . GLN A 1 73 ? -10.173 -5.490 -6.539 1.00 88.19 73 GLN A C 1
ATOM 581 O O . GLN A 1 73 ? -9.099 -5.839 -6.044 1.00 88.19 73 GLN A O 1
ATOM 586 N N . VAL A 1 74 ? -11.230 -6.293 -6.622 1.00 91.69 74 VAL A N 1
ATOM 587 C CA . VAL A 1 74 ? -11.186 -7.712 -6.266 1.00 91.69 74 VAL A CA 1
ATOM 588 C C . VAL A 1 74 ? -10.143 -8.422 -7.131 1.00 91.69 74 VAL A C 1
ATOM 590 O O . VAL A 1 74 ? -10.026 -8.156 -8.325 1.00 91.69 74 VAL A O 1
ATOM 593 N N . GLY A 1 75 ? -9.373 -9.317 -6.516 1.00 90.50 75 GLY A N 1
ATOM 594 C CA . GLY A 1 75 ? -8.306 -10.070 -7.174 1.00 90.50 75 GLY A CA 1
ATOM 595 C C . GLY A 1 75 ? -6.950 -9.363 -7.206 1.00 90.50 75 GLY A C 1
ATOM 596 O O . GLY A 1 75 ? -5.956 -9.999 -7.551 1.00 90.50 75 GLY A O 1
ATOM 597 N N . TRP A 1 76 ? -6.854 -8.090 -6.802 1.00 90.44 76 TRP A N 1
ATOM 598 C CA . TRP A 1 76 ? -5.550 -7.445 -6.639 1.00 90.44 76 TRP A CA 1
ATOM 599 C C . TRP A 1 76 ? -4.716 -8.144 -5.569 1.00 90.44 76 TRP A C 1
ATOM 601 O O . TRP A 1 76 ? -5.216 -8.480 -4.495 1.00 90.44 76 TRP A O 1
ATOM 611 N N . TYR A 1 77 ? -3.427 -8.319 -5.854 1.00 91.25 77 TYR A N 1
ATOM 612 C CA . TYR A 1 77 ? -2.462 -8.832 -4.891 1.00 91.25 77 TYR A CA 1
ATOM 613 C C . TYR A 1 77 ? -1.736 -7.666 -4.224 1.00 91.25 77 TYR A C 1
ATOM 615 O O . TYR A 1 77 ? -0.867 -7.033 -4.822 1.00 91.25 77 TYR A O 1
ATOM 623 N N . LEU A 1 78 ? -2.118 -7.366 -2.984 1.00 91.44 78 LEU A N 1
ATOM 624 C CA . LEU A 1 78 ? -1.514 -6.299 -2.196 1.00 91.44 78 LEU A CA 1
ATOM 625 C C . LEU A 1 78 ? -0.400 -6.841 -1.316 1.00 91.44 78 LEU A C 1
ATOM 627 O O . LEU A 1 78 ? -0.515 -7.912 -0.727 1.00 91.44 78 LEU A O 1
ATOM 631 N N . CYS A 1 79 ? 0.665 -6.068 -1.166 1.00 92.00 79 CYS A N 1
ATOM 632 C CA . CYS A 1 79 ? 1.775 -6.425 -0.318 1.00 92.00 79 CYS A CA 1
ATOM 633 C C . CYS A 1 79 ? 1.569 -5.979 1.130 1.00 92.00 79 CYS A C 1
ATOM 635 O O . CYS A 1 79 ? 1.525 -4.784 1.424 1.00 92.00 79 CYS A O 1
ATOM 637 N N . CYS A 1 80 ? 1.497 -6.945 2.047 1.00 91.44 80 CYS A N 1
ATOM 638 C CA . CYS A 1 80 ? 1.488 -6.682 3.481 1.00 91.44 80 CYS A CA 1
ATOM 639 C C . CYS A 1 80 ? 2.906 -6.412 4.000 1.00 91.44 80 CYS A C 1
ATOM 641 O O . CYS A 1 80 ? 3.104 -5.548 4.844 1.00 91.44 80 CYS A O 1
ATOM 643 N N . VAL A 1 81 ? 3.903 -7.163 3.521 1.00 88.12 81 VAL A N 1
ATOM 644 C CA . VAL A 1 81 ? 5.284 -7.083 4.015 1.00 88.12 81 VAL A CA 1
ATOM 645 C C . VAL A 1 81 ? 6.259 -7.141 2.852 1.00 88.12 81 VAL A C 1
ATOM 647 O O . VAL A 1 81 ? 6.283 -8.133 2.122 1.00 88.12 81 VAL A O 1
ATOM 650 N N . ASN A 1 82 ? 7.095 -6.115 2.708 1.00 86.31 82 ASN A N 1
ATOM 651 C CA . ASN A 1 82 ? 8.214 -6.132 1.772 1.00 86.31 82 ASN A CA 1
ATOM 652 C C . ASN A 1 82 ? 9.468 -6.777 2.401 1.00 86.31 82 ASN A C 1
ATOM 654 O O . ASN A 1 82 ? 9.584 -6.911 3.620 1.00 86.31 82 ASN A O 1
ATOM 658 N N . TRP A 1 83 ? 10.410 -7.207 1.564 1.00 78.00 83 TRP A N 1
ATOM 659 C CA . TRP A 1 83 ? 11.651 -7.853 2.010 1.00 78.00 83 TRP A CA 1
ATOM 660 C C . TRP A 1 83 ? 12.559 -6.922 2.828 1.00 78.00 83 TRP A C 1
ATOM 662 O O . TRP A 1 83 ? 13.269 -7.382 3.718 1.00 78.00 83 TRP A O 1
ATOM 672 N N . ASN A 1 84 ? 12.503 -5.616 2.557 1.00 72.12 84 ASN A N 1
ATOM 673 C CA . ASN A 1 84 ? 13.375 -4.615 3.175 1.00 72.12 84 ASN A CA 1
ATOM 674 C C . ASN A 1 84 ? 12.764 -3.955 4.423 1.00 72.12 84 ASN A C 1
ATOM 676 O O . ASN A 1 84 ? 13.357 -3.028 4.973 1.00 72.12 84 ASN A O 1
ATOM 680 N N . SER A 1 85 ? 11.604 -4.428 4.892 1.00 69.94 85 SER A N 1
ATOM 681 C CA . SER A 1 85 ? 10.967 -3.941 6.113 1.00 69.94 85 SER A CA 1
ATOM 682 C C . SER A 1 85 ? 11.829 -4.394 7.282 1.00 69.94 85 SER A C 1
ATOM 684 O O . SER A 1 85 ? 11.802 -5.559 7.689 1.00 69.94 85 SER A O 1
ATOM 686 N N . LYS A 1 86 ? 12.648 -3.462 7.784 1.00 62.25 86 LYS A N 1
ATOM 687 C CA . LYS A 1 86 ? 13.584 -3.675 8.892 1.00 62.25 86 LYS A CA 1
ATOM 688 C C . LYS A 1 86 ? 12.901 -4.153 10.169 1.00 62.25 86 LYS A C 1
ATOM 690 O O . LYS A 1 86 ? 13.601 -4.704 10.999 1.00 62.25 86 LYS A O 1
ATOM 695 N N . ASN A 1 87 ? 11.579 -4.049 10.292 1.00 53.19 87 ASN A N 1
ATOM 696 C CA . ASN A 1 87 ? 10.828 -4.600 11.409 1.00 53.19 87 ASN A CA 1
ATOM 697 C C . ASN A 1 87 ? 9.502 -5.176 10.905 1.00 53.19 87 ASN A C 1
ATOM 699 O O . ASN A 1 87 ? 8.544 -4.449 10.666 1.00 53.19 87 ASN A O 1
ATOM 703 N N . GLY A 1 88 ? 9.389 -6.504 10.835 1.00 48.50 88 GLY A N 1
ATOM 704 C CA . GLY A 1 88 ? 8.093 -7.187 10.702 1.00 48.50 88 GLY A CA 1
ATOM 705 C C . GLY A 1 88 ? 7.198 -7.067 11.948 1.00 48.50 88 GLY A C 1
ATOM 706 O O . GLY A 1 88 ? 6.393 -7.964 12.186 1.00 48.50 88 GLY A O 1
ATOM 707 N N . LEU A 1 89 ? 7.402 -6.024 12.758 1.00 53.88 89 LEU A N 1
ATOM 708 C CA . LEU A 1 89 ? 6.881 -5.807 14.106 1.00 53.88 89 LEU A CA 1
ATOM 709 C C . LEU A 1 89 ? 6.818 -4.299 14.440 1.00 53.88 89 LEU A C 1
ATOM 711 O O . LEU A 1 89 ? 7.062 -3.9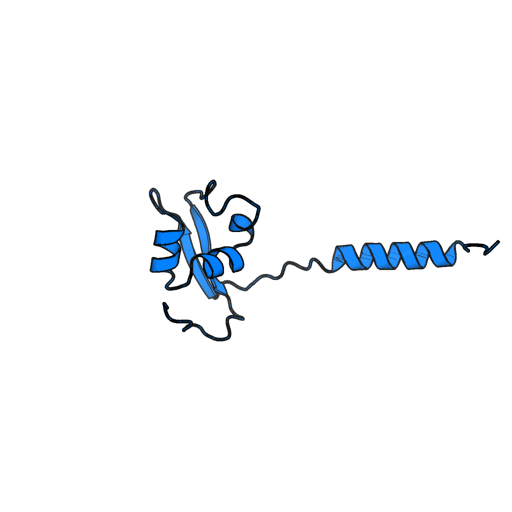23 15.579 1.00 53.88 89 LEU A O 1
ATOM 715 N N . GLU A 1 90 ? 6.516 -3.410 13.488 1.00 52.38 90 GLU A N 1
ATOM 716 C CA . GLU A 1 90 ? 5.959 -2.105 13.887 1.00 52.38 90 GLU A CA 1
ATOM 717 C C . GLU A 1 90 ? 4.502 -2.343 14.277 1.00 52.38 90 GLU A C 1
ATOM 719 O O . GLU A 1 90 ? 3.580 -2.405 13.462 1.00 52.38 90 GLU A O 1
ATOM 724 N N . THR A 1 91 ? 4.386 -2.669 15.557 1.00 46.44 91 THR A N 1
ATOM 725 C CA . THR A 1 91 ? 3.180 -2.890 16.328 1.00 46.44 91 THR A CA 1
ATOM 726 C C . THR A 1 91 ? 2.241 -1.702 16.215 1.00 46.44 91 THR A C 1
ATOM 728 O O . THR A 1 91 ? 2.667 -0.558 16.121 1.00 46.44 91 THR A O 1
ATOM 731 N N . LEU A 1 92 ? 0.953 -2.029 16.227 1.00 43.31 92 LEU A N 1
ATOM 732 C CA . LEU A 1 92 ? -0.160 -1.103 16.350 1.00 43.31 92 LEU A CA 1
ATOM 733 C C . LEU A 1 92 ? 0.072 -0.179 17.560 1.00 43.31 92 LEU A C 1
ATOM 735 O O . LEU A 1 92 ? -0.029 -0.647 18.694 1.00 43.31 92 LEU A O 1
ATOM 739 N N . GLU A 1 93 ? 0.371 1.092 17.306 1.00 43.44 93 GLU A N 1
ATOM 740 C CA . GLU A 1 93 ? 0.032 2.205 18.200 1.00 43.44 93 GLU A CA 1
ATOM 741 C C . GLU A 1 93 ? -1.133 2.984 17.583 1.00 43.44 93 GLU A C 1
ATOM 743 O O . GLU A 1 93 ? -1.101 3.221 16.348 1.00 43.44 93 GLU A O 1
#

pLDDT: mean 75.94, std 15.67, range [43.31, 95.44]

Radius of gyration: 20.04 Å; chains: 1; bounding box: 45×47×48 Å

Secondary structure (DSSP, 8-state):
-----HHHHHHHHHHHHHHHHT-------EEEEEEPPTT--HHHHHHHHTS-HHHHHHH-HHHHTTTTTTT--TT-EEEEEETT-S-TT----

Sequence (93 aa):
MAKMTSVSLFLIVSLFVLMNFTDLAYSQRCRRGYYVNPGDTCWGIAQKCRISLQTLYFHNGILANGNRCRNLQVGWYLCCVNWNSKNGLETLE

Foldseek 3Di:
DDPCDVVVVVVVVVVVVVVVVVPPPPCLPQPDWDFAAPPDDLCNRLVVLQHDLVVQCVQPVVCVPPHNRPPPDGGDIGGSDGPPPPDSDPGDD

InterPro domains:
  IPR018392 LysM domain [PF01476] (34-79)
  IPR018392 LysM domain [PS51782] (32-80)
  IPR018392 LysM domain [cd00118] (34-78)
  IPR036779 LysM domain superfamily [G3DSA:3.10.350.10] (30-80)
  IPR036779 LysM domain superfamily [SSF54106] (32-79)

Organism: NCBI:txid27404